Protein AF-A0A5N4CRM9-F1 (afdb_monomer)

Radius of gyration: 15.21 Å; Cα contacts (8 Å, |Δi|>4): 154; chains: 1; bounding box: 32×44×41 Å

Foldseek 3Di:
DDPPPPPVPVLLLAALCVLLVPPDDDQLRVLSSVLQVLLCVQQVDGQQPAPHSLSSLVSLCQAANWDDCVQPVVSVVSCVVVVHDTDGHDHDQSCVSRVVDDPLSSVLSNLSNRNHSVSHDGPVVSVVSVVVVVPD

Mean predicted aligned error: 7.0 Å

pLDDT: mean 82.55, std 14.35, range [33.03, 93.69]

InterPro domains:
  IPR000719 Protein kinase domain [PF00069] (8-131)
  IPR000719 Protein kinase domain [PS50011] (1-132)
  IPR000719 Protein kinase domain [SM00220] (1-132)
  IPR011009 Protein kinase-like domain superfamily [SSF56112] (9-134)
  IPR050117 Mitogen-activated protein (MAP) kinase [PTHR24055] (10-132)

Organism: Camelus dromedarius (NCBI:txid9838)

Solvent-accessible surface area (backbone atoms only — not comparable to full-atom values): 7900 Å² total; per-residue (Å²): 138,83,82,77,73,78,82,74,54,80,53,43,44,56,31,70,57,57,63,44,64,53,87,79,84,54,75,46,42,58,37,26,25,50,29,37,49,55,49,16,69,70,56,77,42,73,73,24,85,25,92,45,58,67,47,22,52,52,43,44,24,56,43,68,14,47,83,49,61,88,71,31,54,66,59,52,53,35,26,54,78,68,72,53,77,82,67,92,36,67,57,48,63,63,55,76,70,34,67,89,52,53,75,64,57,46,49,52,39,53,38,26,60,40,86,34,56,88,69,29,59,52,72,70,58,51,52,51,50,56,52,56,70,75,76,113

Sequence (136 aa):
MTKKSLQRTSSGYRAPEVLLRSTNYSSPIDIWAVGCIMAEVYTLRPLFPGASEIDTIFKICQVLGTPKKTDWPEGYQLSTAMNFRWPQCVPNNLKTLIPNASSEAVQLLRDMLQWDPKKRPTASQVSLHFFLMHFL

Secondary structure (DSSP, 8-state):
---------GGGGS-HHHHTT-S---THHHHHHHHHHHHHHHHSS-SS--SSHHHHHHHHHHHH-PPPTTT-HHHHHHHHHTT------PPP-HHHHSTTS-HHHHHHHHHHT-SSGGGSPPHHHHHHHHHHHH--

Nearest PDB structures (foldseek):
  3mtl-assembly1_A  TM=8.857E-01  e=2.145E-09  Homo sapiens
  5g6v-assembly2_B  TM=9.159E-01  e=6.908E-09  Homo sapiens
  5g6v-assembly1_A  TM=8.928E-01  e=5.021E-09  Homo sapiens
  5acb-assembly2_D  TM=8.781E-01  e=6.439E-08  Homo sapiens
  8bub-assembly2_E  TM=8.347E-01  e=9.342E-08  Homo sapiens

Structure (mmCIF, N/CA/C/O backbone):
data_AF-A0A5N4CRM9-F1
#
_entry.id   AF-A0A5N4CRM9-F1
#
loop_
_atom_site.group_PDB
_atom_site.id
_atom_site.type_symbol
_atom_site.label_atom_id
_atom_site.label_alt_id
_atom_site.label_comp_id
_atom_site.label_asym_id
_atom_site.label_entity_id
_atom_site.label_seq_id
_atom_site.pdbx_PDB_ins_code
_atom_site.Cartn_x
_atom_site.Cartn_y
_atom_site.Cartn_z
_atom_site.occupancy
_atom_site.B_iso_or_equiv
_atom_site.auth_seq_id
_atom_site.auth_comp_id
_atom_site.auth_asym_id
_atom_site.auth_atom_id
_atom_site.pdbx_PDB_model_num
ATOM 1 N N . MET A 1 1 ? -5.876 -31.817 12.398 1.00 33.03 1 MET A N 1
ATOM 2 C CA . MET A 1 1 ? -5.153 -30.665 12.984 1.00 33.03 1 MET A CA 1
ATOM 3 C C . MET A 1 1 ? -3.940 -30.345 12.115 1.00 33.03 1 MET A C 1
ATOM 5 O O . MET A 1 1 ? -2.843 -30.811 12.390 1.00 33.03 1 MET A O 1
ATOM 9 N N . THR A 1 2 ? -4.123 -29.620 11.014 1.00 33.75 2 THR A N 1
ATOM 10 C CA . THR A 1 2 ? -3.017 -29.241 10.122 1.00 33.75 2 THR A CA 1
ATOM 11 C C . THR A 1 2 ? -2.474 -27.893 10.568 1.00 33.75 2 THR A C 1
ATOM 13 O O . THR A 1 2 ? -3.125 -26.861 10.417 1.00 33.75 2 THR A O 1
ATOM 16 N N . LYS A 1 3 ? -1.279 -27.923 11.164 1.00 37.50 3 LYS A N 1
ATOM 17 C CA . LYS A 1 3 ? -0.460 -26.748 11.458 1.00 37.50 3 LYS A CA 1
ATOM 18 C C . LYS A 1 3 ? -0.273 -25.959 10.155 1.00 37.50 3 LYS A C 1
ATOM 20 O O . LYS A 1 3 ? 0.566 -26.324 9.339 1.00 37.50 3 LYS A O 1
ATOM 25 N N . LYS A 1 4 ? -1.049 -24.889 9.943 1.00 41.16 4 LYS A N 1
ATOM 26 C CA . LYS A 1 4 ? -0.689 -23.834 8.987 1.00 41.16 4 LYS A CA 1
ATOM 27 C C . LYS A 1 4 ? 0.499 -23.106 9.598 1.00 41.16 4 LYS A C 1
ATOM 29 O O . LYS A 1 4 ? 0.334 -22.131 10.324 1.00 41.16 4 LYS A O 1
ATOM 34 N N . SER A 1 5 ? 1.689 -23.658 9.378 1.00 39.00 5 SER A N 1
ATOM 35 C CA . SER A 1 5 ? 2.946 -22.961 9.594 1.00 39.00 5 SER A CA 1
ATOM 36 C C . SER A 1 5 ? 2.841 -21.631 8.868 1.00 39.00 5 SER A C 1
ATOM 38 O O . SER A 1 5 ? 2.721 -21.581 7.644 1.00 39.00 5 SER A O 1
ATOM 40 N N . LEU A 1 6 ? 2.789 -20.576 9.668 1.00 47.19 6 LEU A N 1
ATOM 41 C CA . LEU A 1 6 ? 2.778 -19.185 9.281 1.00 47.19 6 LEU A CA 1
ATOM 42 C C . LEU A 1 6 ? 4.055 -18.930 8.465 1.00 47.19 6 LEU A C 1
ATOM 44 O O . LEU A 1 6 ? 5.083 -18.552 9.018 1.00 47.19 6 LEU A O 1
ATOM 48 N N . GLN A 1 7 ? 4.027 -19.185 7.155 1.00 41.41 7 GLN A N 1
ATOM 49 C CA . GLN A 1 7 ? 5.020 -18.658 6.222 1.00 41.41 7 GLN A CA 1
ATOM 50 C C . GLN A 1 7 ? 4.763 -17.152 6.152 1.00 41.41 7 GLN A C 1
ATOM 52 O O . GLN A 1 7 ? 4.131 -16.630 5.241 1.00 41.41 7 GLN A O 1
ATOM 57 N N . ARG A 1 8 ? 5.161 -16.459 7.220 1.00 48.16 8 ARG A N 1
ATOM 58 C CA . ARG A 1 8 ? 5.111 -15.012 7.363 1.00 48.16 8 ARG A CA 1
ATOM 59 C C . ARG A 1 8 ? 6.284 -14.489 6.536 1.00 48.16 8 ARG A C 1
ATOM 61 O O . ARG A 1 8 ? 7.338 -14.159 7.067 1.00 48.16 8 ARG A O 1
ATOM 68 N N . THR A 1 9 ? 6.164 -14.551 5.213 1.00 49.84 9 THR A N 1
ATOM 69 C CA . THR A 1 9 ? 7.143 -13.934 4.319 1.00 49.84 9 THR A CA 1
ATOM 70 C C . THR A 1 9 ? 7.131 -12.440 4.648 1.00 49.84 9 THR A C 1
ATOM 72 O O . THR A 1 9 ? 6.087 -11.792 4.646 1.00 49.84 9 THR A O 1
ATOM 75 N N . SER A 1 10 ? 8.286 -11.861 4.971 1.00 59.53 10 SER A N 1
ATOM 76 C CA . SER A 1 10 ? 8.435 -10.441 5.340 1.00 59.53 10 SER A CA 1
ATOM 77 C C . SER A 1 10 ? 8.065 -9.456 4.214 1.00 59.53 10 SER A C 1
ATOM 79 O O . SER A 1 10 ? 8.269 -8.253 4.346 1.00 59.53 10 SER A O 1
ATOM 81 N N . SER A 1 11 ? 7.523 -9.955 3.098 1.00 64.00 11 SER A N 1
ATOM 82 C CA . SER A 1 11 ? 7.117 -9.189 1.924 1.00 64.00 11 SER A CA 1
ATOM 83 C C . SER A 1 11 ? 5.839 -8.379 2.157 1.00 64.00 11 SER A C 1
ATOM 85 O O . SER A 1 11 ? 5.748 -7.279 1.628 1.00 64.00 11 SER A O 1
ATOM 87 N N . GLY A 1 12 ? 4.905 -8.847 2.997 1.00 74.12 12 GLY A N 1
ATOM 88 C CA . GLY A 1 12 ? 3.608 -8.182 3.211 1.00 74.12 12 GLY A CA 1
ATOM 89 C C . GLY A 1 12 ? 3.670 -6.774 3.824 1.00 74.12 12 GLY A C 1
ATOM 90 O O . GLY A 1 12 ? 2.687 -6.044 3.756 1.00 74.12 12 GLY A O 1
ATOM 91 N N . TYR A 1 13 ? 4.818 -6.382 4.387 1.00 85.12 13 TYR A N 1
ATOM 92 C CA . TYR A 1 13 ? 5.062 -5.042 4.945 1.00 85.12 13 TYR A CA 1
ATOM 93 C C . TYR A 1 13 ? 5.963 -4.178 4.058 1.00 85.12 13 TYR A C 1
ATOM 95 O O . TYR A 1 13 ? 6.220 -3.023 4.389 1.00 85.12 13 TYR A O 1
ATOM 103 N N . ARG A 1 14 ? 6.483 -4.722 2.949 1.00 87.56 14 ARG A N 1
ATOM 104 C CA . ARG A 1 14 ? 7.355 -3.973 2.040 1.00 87.56 14 ARG A CA 1
ATOM 105 C C . ARG A 1 14 ? 6.519 -3.042 1.173 1.00 87.56 14 ARG A C 1
ATOM 107 O O . ARG A 1 14 ? 5.500 -3.445 0.615 1.00 87.56 14 ARG A O 1
ATOM 114 N N . ALA A 1 15 ? 6.997 -1.812 1.037 1.00 91.38 15 ALA A N 1
ATOM 115 C CA . ALA A 1 15 ? 6.388 -0.811 0.180 1.00 91.38 15 ALA A CA 1
ATOM 116 C C . ALA A 1 15 ? 6.468 -1.211 -1.310 1.00 91.38 15 ALA A C 1
ATOM 118 O O . ALA A 1 15 ? 7.420 -1.896 -1.711 1.00 91.38 15 ALA A O 1
ATOM 119 N N . PRO A 1 16 ? 5.503 -0.797 -2.152 1.00 91.31 16 PRO A N 1
ATOM 120 C CA . PRO A 1 16 ? 5.440 -1.192 -3.558 1.00 91.31 16 PRO A CA 1
ATOM 121 C C . PRO A 1 16 ? 6.691 -0.794 -4.351 1.00 91.31 16 PRO A C 1
ATOM 123 O O . PRO A 1 16 ? 7.141 -1.557 -5.198 1.00 91.31 16 PRO A O 1
ATOM 126 N N . GLU A 1 17 ? 7.313 0.345 -4.050 1.00 91.00 17 GLU A N 1
ATOM 127 C CA . GLU A 1 17 ? 8.575 0.776 -4.656 1.00 91.00 17 GLU A CA 1
ATOM 128 C C . GLU A 1 17 ? 9.747 -0.165 -4.339 1.00 91.00 17 GLU A C 1
ATOM 130 O O . GLU A 1 17 ? 10.601 -0.389 -5.195 1.00 91.00 17 GLU A O 1
ATOM 135 N N . VAL A 1 18 ? 9.766 -0.765 -3.143 1.00 90.31 18 VAL A N 1
ATOM 136 C CA . VAL A 1 18 ? 10.790 -1.741 -2.737 1.00 90.31 18 VAL A CA 1
ATOM 137 C C . VAL A 1 18 ? 10.549 -3.072 -3.441 1.00 90.31 18 VAL A C 1
ATOM 139 O O . VAL A 1 18 ? 11.489 -3.685 -3.941 1.00 90.31 18 VAL A O 1
ATOM 142 N N . LEU A 1 19 ? 9.286 -3.502 -3.539 1.00 89.19 19 LEU A N 1
ATOM 143 C CA . LEU A 1 19 ? 8.902 -4.701 -4.297 1.00 89.19 19 LEU A CA 1
ATOM 144 C C . LEU A 1 19 ? 9.216 -4.555 -5.794 1.00 89.19 19 LEU A C 1
ATOM 146 O O . LEU A 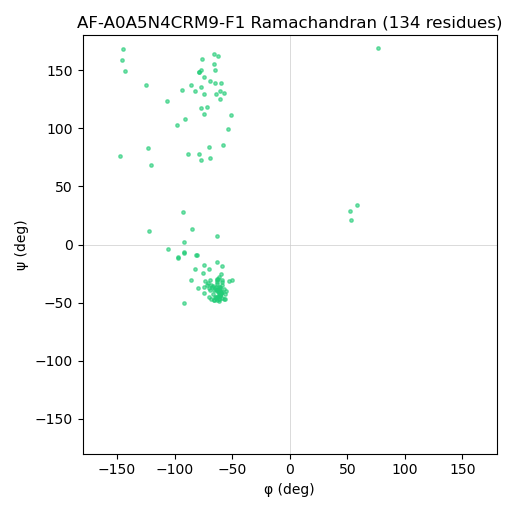1 19 ? 9.553 -5.536 -6.453 1.00 89.19 19 LEU A O 1
ATOM 150 N N . LEU A 1 20 ? 9.162 -3.325 -6.312 1.00 88.69 20 LEU A N 1
ATOM 151 C CA . LEU A 1 20 ? 9.571 -2.967 -7.669 1.00 88.69 20 LEU A CA 1
ATOM 152 C C . LEU A 1 20 ? 11.081 -2.684 -7.813 1.00 88.69 20 LEU A C 1
ATOM 154 O O . LEU A 1 20 ? 11.515 -2.153 -8.836 1.00 88.69 20 LEU A O 1
ATOM 158 N N . ARG A 1 21 ? 11.893 -3.039 -6.807 1.00 86.81 21 ARG A N 1
ATOM 159 C CA . ARG A 1 21 ? 13.363 -2.922 -6.805 1.00 86.81 21 ARG A CA 1
ATOM 160 C C . ARG A 1 21 ? 13.885 -1.500 -7.018 1.00 86.81 21 ARG A C 1
ATOM 162 O O . ARG A 1 21 ? 14.943 -1.308 -7.617 1.00 86.81 21 ARG A O 1
ATOM 169 N N . SER A 1 22 ? 13.172 -0.497 -6.511 1.00 86.00 22 SER A N 1
ATOM 170 C CA . SER A 1 22 ? 13.713 0.859 -6.441 1.00 86.00 22 SER A CA 1
ATOM 171 C C . SER A 1 22 ? 14.992 0.882 -5.601 1.00 86.00 22 SER A C 1
ATOM 173 O O . SER A 1 22 ? 15.064 0.268 -4.538 1.00 86.00 22 SER A O 1
ATOM 175 N N . THR A 1 23 ? 15.995 1.632 -6.051 1.00 79.56 23 THR A N 1
ATOM 176 C CA . THR A 1 23 ? 17.219 1.904 -5.279 1.00 79.56 23 THR A CA 1
ATOM 177 C C . THR A 1 23 ? 17.025 3.013 -4.245 1.00 79.56 23 THR A C 1
ATOM 179 O O . THR A 1 23 ? 17.901 3.240 -3.413 1.00 79.56 23 THR A O 1
ATOM 182 N N . ASN A 1 24 ? 15.888 3.713 -4.287 1.00 75.31 24 ASN A N 1
ATOM 183 C CA . ASN A 1 24 ? 15.606 4.859 -3.432 1.00 75.31 24 ASN A CA 1
ATOM 184 C C . ASN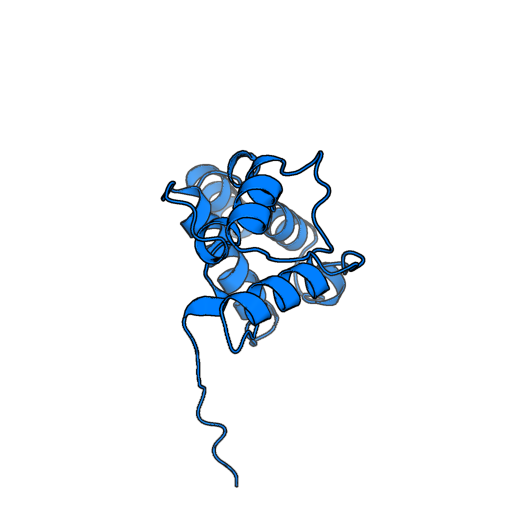 A 1 24 ? 14.962 4.404 -2.119 1.00 75.31 24 ASN A C 1
ATOM 186 O O . ASN A 1 24 ? 13.754 4.529 -1.914 1.00 75.31 24 ASN A O 1
ATOM 190 N N . TYR A 1 25 ? 15.793 3.890 -1.216 1.00 67.81 25 TYR A N 1
ATOM 191 C CA . TYR A 1 25 ? 15.399 3.629 0.164 1.00 67.81 25 TYR A CA 1
ATOM 192 C C . TYR A 1 25 ? 15.244 4.957 0.900 1.00 67.81 25 TYR A C 1
ATOM 194 O O . TYR A 1 25 ? 16.185 5.740 1.005 1.00 67.81 25 TYR A O 1
ATOM 202 N N . SER A 1 26 ? 14.035 5.235 1.371 1.00 78.25 26 SER A N 1
ATOM 203 C CA . SER A 1 26 ? 13.701 6.506 2.010 1.00 78.25 26 SER A CA 1
ATOM 204 C C . SER A 1 26 ? 12.682 6.290 3.124 1.00 78.25 26 SER A C 1
ATOM 206 O O . SER A 1 26 ? 11.962 5.297 3.115 1.00 78.25 26 SER A O 1
ATOM 208 N N . SER A 1 27 ? 12.591 7.226 4.071 1.00 83.94 27 SER A N 1
ATOM 209 C CA . SER A 1 27 ? 11.680 7.149 5.226 1.00 83.94 27 SER A CA 1
ATOM 210 C C . SER A 1 27 ? 10.203 6.818 4.908 1.00 83.94 27 SER A C 1
ATOM 212 O O . SER A 1 27 ? 9.562 6.169 5.732 1.00 83.94 27 SER A O 1
ATOM 214 N N . PRO A 1 28 ? 9.619 7.184 3.744 1.00 88.88 28 PRO A N 1
ATOM 215 C CA . PRO A 1 28 ? 8.258 6.780 3.375 1.00 88.88 28 PRO A CA 1
ATOM 216 C C . PRO A 1 28 ? 8.001 5.265 3.307 1.00 88.88 28 PRO A C 1
ATOM 218 O O . PRO A 1 28 ? 6.835 4.858 3.339 1.00 88.88 28 PRO A O 1
ATOM 221 N N . ILE A 1 29 ? 9.038 4.422 3.213 1.00 89.44 29 ILE A N 1
ATOM 222 C CA . ILE A 1 29 ? 8.871 2.958 3.244 1.00 89.44 29 ILE A CA 1
ATOM 223 C C . ILE A 1 29 ? 8.409 2.475 4.625 1.00 89.44 29 ILE A C 1
ATOM 225 O O . ILE A 1 29 ? 7.596 1.555 4.712 1.00 89.44 29 ILE A O 1
ATOM 229 N N . ASP A 1 30 ? 8.868 3.130 5.695 1.00 88.88 30 ASP A N 1
ATOM 230 C CA . ASP A 1 30 ? 8.493 2.788 7.069 1.00 88.88 30 ASP A CA 1
ATOM 231 C C . ASP A 1 30 ? 7.032 3.160 7.326 1.00 88.88 30 ASP A C 1
ATOM 233 O O . ASP A 1 30 ? 6.289 2.410 7.951 1.00 88.88 30 ASP A O 1
ATOM 237 N N . ILE A 1 31 ? 6.580 4.279 6.757 1.00 92.38 31 ILE A N 1
ATOM 238 C CA . ILE A 1 31 ? 5.186 4.734 6.844 1.00 92.38 31 ILE A CA 1
ATOM 239 C C . ILE A 1 31 ? 4.236 3.715 6.215 1.00 92.38 31 ILE A C 1
ATOM 241 O O . ILE A 1 31 ? 3.197 3.401 6.793 1.00 92.38 31 ILE A O 1
ATOM 245 N N . TRP A 1 32 ? 4.616 3.131 5.077 1.00 93.38 32 TRP A N 1
ATOM 246 C CA . TRP A 1 32 ? 3.850 2.042 4.474 1.00 93.38 32 TRP A CA 1
ATOM 247 C C . TRP A 1 32 ? 3.766 0.821 5.396 1.00 93.38 32 TRP A C 1
ATOM 249 O O . TRP A 1 32 ? 2.682 0.270 5.607 1.00 93.38 32 TRP A O 1
ATOM 259 N N . ALA A 1 33 ? 4.901 0.408 5.969 1.00 90.94 33 ALA A N 1
ATOM 260 C CA . ALA A 1 33 ? 4.957 -0.733 6.876 1.00 90.94 33 ALA A CA 1
ATOM 261 C C . ALA A 1 33 ? 4.077 -0.511 8.118 1.00 90.94 33 ALA A C 1
ATOM 263 O O . ALA A 1 33 ? 3.306 -1.399 8.485 1.00 90.94 33 ALA A O 1
ATOM 264 N N . VAL A 1 34 ? 4.115 0.686 8.716 1.00 90.62 34 VAL A N 1
ATOM 265 C CA . VAL A 1 34 ? 3.245 1.048 9.847 1.00 90.62 34 VAL A CA 1
ATOM 266 C C . VAL A 1 34 ? 1.772 1.031 9.434 1.00 90.62 34 VAL A C 1
ATOM 268 O O . VAL A 1 34 ? 0.949 0.527 10.192 1.00 90.62 34 VAL A O 1
ATOM 271 N N . GLY A 1 35 ? 1.424 1.488 8.227 1.00 91.44 35 GLY A N 1
ATOM 272 C CA . GLY A 1 35 ? 0.055 1.399 7.708 1.00 91.44 35 GLY A CA 1
ATOM 273 C C . GLY A 1 35 ? -0.424 -0.053 7.600 1.00 91.44 35 GLY A C 1
ATOM 274 O O . GLY A 1 35 ? -1.514 -0.398 8.055 1.00 91.44 35 GLY A O 1
ATOM 275 N N . CYS A 1 36 ? 0.428 -0.945 7.089 1.00 91.69 36 CYS A N 1
ATOM 276 C CA . CYS A 1 36 ? 0.135 -2.379 7.035 1.00 91.69 36 CYS A CA 1
ATOM 277 C C . CYS A 1 36 ? -0.087 -2.976 8.434 1.00 91.69 36 CYS A C 1
ATOM 279 O O . CYS A 1 36 ? -1.036 -3.734 8.631 1.00 91.69 36 CYS A O 1
ATOM 281 N N . ILE A 1 37 ? 0.756 -2.610 9.407 1.00 89.31 37 ILE A N 1
ATOM 282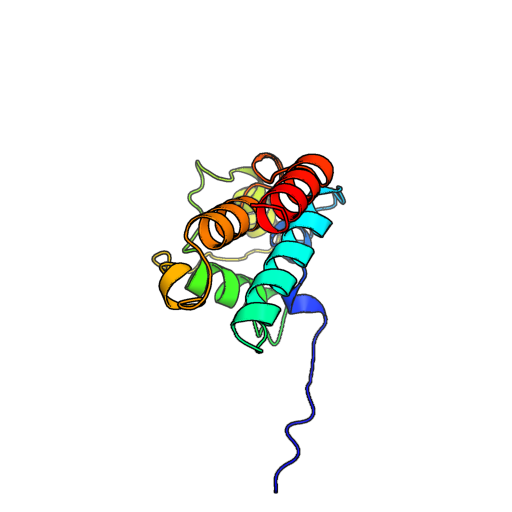 C CA . ILE A 1 37 ? 0.631 -3.047 10.806 1.00 89.31 37 ILE A CA 1
ATOM 283 C C . ILE A 1 37 ? -0.666 -2.514 11.423 1.00 89.31 37 ILE A C 1
ATOM 285 O O . ILE A 1 37 ? -1.395 -3.274 12.052 1.00 89.31 37 ILE A O 1
ATOM 289 N N . MET A 1 38 ? -0.993 -1.239 11.210 1.00 89.25 38 MET A N 1
ATOM 290 C CA . MET A 1 38 ? -2.225 -0.624 11.706 1.00 89.25 38 MET A CA 1
ATOM 291 C C . MET A 1 38 ? -3.460 -1.380 11.202 1.00 89.25 38 MET A C 1
ATOM 293 O O . MET A 1 38 ? -4.333 -1.737 11.991 1.00 89.25 38 MET A O 1
ATOM 297 N N . ALA A 1 39 ? -3.521 -1.694 9.906 1.00 88.94 39 ALA A N 1
ATOM 298 C CA . ALA A 1 39 ? -4.611 -2.488 9.344 1.00 88.94 39 ALA A CA 1
ATOM 299 C C . ALA A 1 39 ? -4.659 -3.924 9.899 1.00 88.94 39 ALA A C 1
ATOM 301 O O . ALA A 1 39 ? -5.742 -4.472 10.125 1.00 88.94 39 ALA A O 1
ATOM 302 N N . GLU A 1 40 ? -3.500 -4.537 10.146 1.00 87.81 40 GLU A N 1
ATOM 303 C CA . GLU A 1 40 ? -3.412 -5.864 10.761 1.00 87.81 40 GLU A CA 1
ATOM 304 C C . GLU A 1 40 ? -3.908 -5.863 12.210 1.00 87.81 40 GLU A C 1
ATOM 306 O O . GLU A 1 40 ? -4.579 -6.809 12.608 1.00 87.81 40 GLU A O 1
ATOM 311 N N . VAL A 1 41 ? -3.674 -4.797 12.980 1.00 87.56 41 VAL A N 1
ATOM 312 C CA . VAL A 1 41 ? -4.221 -4.661 14.342 1.00 87.56 41 VAL A CA 1
ATOM 313 C C . VAL A 1 41 ? -5.753 -4.672 14.325 1.00 87.56 41 VAL A C 1
ATOM 315 O O . VAL A 1 41 ? -6.367 -5.329 15.162 1.00 87.56 41 VAL A O 1
ATOM 318 N N . TYR A 1 42 ? -6.385 -4.018 13.345 1.00 85.88 42 TYR A N 1
ATOM 319 C CA . TYR A 1 42 ? -7.849 -4.010 13.226 1.00 85.88 42 TYR A CA 1
ATOM 320 C C . TYR A 1 42 ? -8.439 -5.328 12.711 1.00 85.88 42 TYR A C 1
ATOM 322 O O . TYR A 1 42 ? -9.535 -5.712 13.118 1.00 85.88 42 TYR A O 1
ATOM 330 N N . THR A 1 43 ? -7.754 -6.006 11.789 1.00 84.25 43 THR A N 1
ATOM 331 C CA . THR A 1 43 ? -8.270 -7.223 11.131 1.00 84.25 43 THR A CA 1
ATOM 332 C C . THR A 1 43 ? -7.779 -8.525 11.765 1.00 84.25 43 THR A C 1
ATOM 334 O O . THR A 1 43 ? -8.291 -9.598 11.436 1.00 84.25 43 THR A O 1
ATOM 337 N N . LEU A 1 44 ? -6.782 -8.441 12.655 1.00 85.06 44 LEU A N 1
ATOM 338 C CA . LEU A 1 44 ? -6.013 -9.551 13.234 1.00 85.06 44 LEU A CA 1
ATOM 339 C C . LEU A 1 44 ? -5.397 -10.486 12.179 1.00 85.06 44 LEU A C 1
ATOM 341 O O . LEU A 1 44 ? -5.114 -11.658 12.443 1.00 85.06 44 LEU A O 1
ATOM 345 N N . ARG A 1 45 ? -5.235 -9.987 10.950 1.00 84.19 45 ARG A N 1
ATOM 346 C CA . ARG A 1 45 ? -4.741 -10.723 9.786 1.00 84.19 45 ARG A CA 1
ATOM 347 C C . ARG A 1 45 ? -3.863 -9.800 8.940 1.00 84.19 45 ARG A C 1
ATOM 349 O O . ARG A 1 45 ? -4.118 -8.602 8.888 1.00 84.19 45 ARG A O 1
ATOM 356 N N . PRO A 1 46 ? -2.848 -10.329 8.243 1.00 85.19 46 PRO A N 1
ATOM 357 C CA . PRO A 1 46 ? -2.026 -9.509 7.361 1.00 85.19 46 PRO A CA 1
ATOM 358 C C . PRO A 1 46 ? -2.885 -8.888 6.253 1.00 85.19 46 PRO A C 1
ATOM 360 O O . PRO A 1 46 ? -3.646 -9.597 5.589 1.00 85.19 46 PRO A O 1
ATOM 363 N N . LEU A 1 47 ? -2.724 -7.580 6.030 1.00 86.62 47 LEU A N 1
ATOM 364 C CA . LEU A 1 47 ? -3.461 -6.850 4.994 1.00 86.62 47 LEU A CA 1
ATOM 365 C C . LEU A 1 47 ? -3.112 -7.356 3.582 1.00 86.62 47 LEU A C 1
ATOM 367 O O . LEU A 1 47 ? -3.994 -7.504 2.738 1.00 86.62 47 LEU A O 1
ATOM 371 N N . PHE A 1 48 ? -1.834 -7.673 3.347 1.00 88.56 48 PHE A N 1
ATOM 372 C CA . PHE A 1 48 ? -1.320 -8.157 2.063 1.00 88.56 48 PHE A CA 1
ATOM 373 C C . PHE A 1 48 ? -0.628 -9.521 2.227 1.00 88.56 48 PHE A C 1
ATOM 375 O O . PHE A 1 48 ? 0.595 -9.590 2.373 1.00 88.56 48 PHE A O 1
ATOM 382 N N . PRO A 1 49 ? -1.382 -10.636 2.226 1.00 85.00 49 PRO A N 1
ATOM 383 C CA . PRO A 1 49 ? -0.814 -11.975 2.353 1.00 85.00 49 PRO A CA 1
ATOM 384 C C . PRO A 1 49 ? -0.230 -12.446 1.012 1.00 85.00 49 PRO A C 1
ATOM 386 O O . PRO A 1 49 ? -0.869 -13.211 0.288 1.00 85.00 49 PRO A O 1
ATOM 389 N N . GLY A 1 50 ? 0.960 -11.954 0.665 1.00 84.44 50 GLY A N 1
ATOM 390 C CA . GLY A 1 50 ? 1.666 -12.318 -0.564 1.00 84.44 50 GLY A CA 1
ATOM 391 C C . GLY A 1 50 ? 2.662 -13.467 -0.377 1.00 84.44 50 GLY A C 1
ATOM 392 O O . GLY A 1 50 ? 3.476 -13.460 0.549 1.00 84.44 50 GLY A O 1
ATOM 393 N N . ALA A 1 51 ? 2.635 -14.453 -1.274 1.00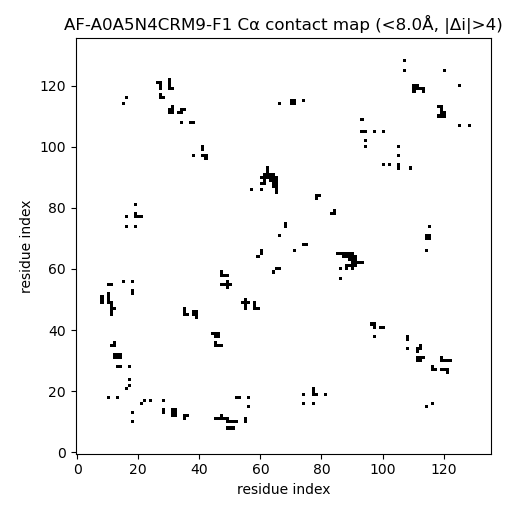 82.75 51 ALA A N 1
ATOM 394 C CA . ALA A 1 51 ? 3.576 -15.578 -1.276 1.00 82.75 51 ALA A CA 1
ATOM 395 C C . ALA A 1 51 ? 4.926 -15.250 -1.951 1.00 82.75 51 ALA A C 1
ATOM 397 O O . ALA A 1 51 ? 5.926 -15.917 -1.697 1.00 82.75 51 ALA A O 1
ATOM 398 N N . SER A 1 52 ? 4.968 -14.219 -2.799 1.00 87.25 52 SER A N 1
ATOM 399 C CA . SER A 1 52 ? 6.164 -13.711 -3.490 1.00 87.25 52 SER A CA 1
ATOM 400 C C . SER A 1 52 ? 6.086 -12.189 -3.638 1.00 87.25 52 SER A C 1
ATOM 402 O O . SER A 1 52 ? 5.016 -11.624 -3.445 1.00 87.25 52 SER A O 1
ATOM 404 N N . GLU A 1 53 ? 7.177 -11.513 -4.019 1.00 86.88 53 GLU A N 1
ATOM 405 C CA . GLU A 1 53 ? 7.168 -10.051 -4.235 1.00 86.88 53 GLU A CA 1
ATOM 406 C C . GLU A 1 53 ? 6.101 -9.626 -5.253 1.00 86.88 53 GLU A C 1
ATOM 408 O O . GLU A 1 53 ? 5.350 -8.679 -5.026 1.00 86.88 53 GLU A O 1
ATOM 413 N N . ILE A 1 54 ? 5.990 -10.387 -6.343 1.00 88.25 54 ILE A N 1
ATOM 414 C CA . ILE A 1 54 ? 5.003 -10.175 -7.401 1.00 88.25 54 ILE A CA 1
ATOM 415 C C . ILE A 1 54 ? 3.587 -10.404 -6.863 1.00 88.25 54 ILE A C 1
ATOM 417 O O . ILE A 1 54 ? 2.712 -9.566 -7.071 1.00 88.25 54 ILE A O 1
ATOM 421 N N . ASP A 1 55 ? 3.358 -11.504 -6.139 1.00 89.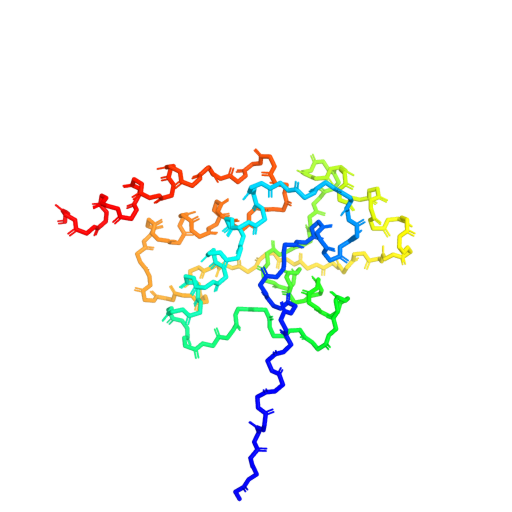00 55 ASP A N 1
ATOM 422 C CA . ASP A 1 55 ? 2.047 -11.795 -5.543 1.00 89.00 55 ASP A CA 1
ATOM 423 C C . ASP A 1 55 ? 1.644 -10.719 -4.524 1.00 89.00 55 ASP A C 1
ATOM 425 O O . ASP A 1 55 ? 0.500 -10.274 -4.527 1.00 89.00 55 ASP A O 1
ATOM 429 N N . THR A 1 56 ? 2.585 -10.206 -3.725 1.00 90.50 56 THR A N 1
ATOM 430 C CA . THR A 1 56 ? 2.341 -9.076 -2.820 1.00 90.50 56 THR A CA 1
ATOM 431 C C . THR A 1 56 ? 1.872 -7.842 -3.591 1.00 90.50 56 THR A C 1
ATOM 433 O O . THR A 1 56 ? 0.862 -7.256 -3.209 1.00 90.50 56 THR A O 1
ATOM 436 N N . ILE A 1 57 ? 2.516 -7.476 -4.709 1.00 90.81 57 ILE A N 1
ATOM 437 C CA . ILE A 1 57 ? 2.053 -6.358 -5.556 1.00 90.81 57 ILE A CA 1
ATOM 438 C C . ILE A 1 57 ? 0.629 -6.616 -6.069 1.00 90.81 57 ILE A C 1
ATOM 440 O O . ILE A 1 57 ? -0.207 -5.710 -6.035 1.00 90.81 57 ILE A O 1
ATOM 444 N N . PHE A 1 58 ? 0.311 -7.846 -6.489 1.00 90.19 58 PHE A N 1
ATOM 445 C CA . PHE A 1 58 ? -1.053 -8.208 -6.887 1.00 90.19 58 PHE A CA 1
ATOM 446 C C . PHE A 1 58 ? -2.053 -8.047 -5.735 1.00 90.19 58 PHE A C 1
ATOM 448 O O . PHE A 1 58 ? -3.119 -7.468 -5.947 1.00 90.19 58 PHE A O 1
ATOM 455 N N . LYS A 1 59 ? -1.724 -8.494 -4.514 1.00 90.50 59 LYS A N 1
ATOM 456 C CA . LYS A 1 59 ? -2.578 -8.303 -3.327 1.00 90.50 59 LYS A CA 1
ATOM 457 C C . LYS A 1 59 ? -2.788 -6.827 -3.005 1.00 90.50 59 LYS A C 1
ATOM 459 O O . LYS A 1 59 ? -3.910 -6.433 -2.696 1.00 90.50 59 LYS A O 1
ATOM 464 N N . ILE A 1 60 ? -1.744 -6.010 -3.127 1.00 92.44 60 ILE A N 1
ATOM 465 C CA . ILE A 1 60 ? -1.847 -4.560 -2.943 1.00 92.44 60 ILE A CA 1
ATOM 466 C C . ILE A 1 60 ? -2.813 -3.971 -3.978 1.00 92.44 60 ILE A C 1
ATOM 468 O O . ILE A 1 60 ? -3.732 -3.248 -3.600 1.00 92.44 60 ILE A O 1
ATOM 472 N N . CYS A 1 61 ? -2.685 -4.336 -5.259 1.00 91.94 61 CYS A N 1
ATOM 473 C CA . CYS A 1 61 ? -3.602 -3.879 -6.311 1.00 91.94 61 CYS A CA 1
ATOM 474 C C . CYS A 1 61 ? -5.051 -4.316 -6.060 1.00 91.94 61 CYS A C 1
ATOM 476 O O . CYS A 1 61 ? -5.972 -3.553 -6.327 1.00 91.94 61 CYS A O 1
ATOM 478 N N . GLN A 1 62 ? -5.277 -5.520 -5.527 1.00 89.81 62 GLN A N 1
ATOM 479 C CA . GLN A 1 62 ? -6.625 -5.992 -5.192 1.00 89.81 62 GLN A CA 1
ATOM 480 C C . GLN A 1 62 ? -7.294 -5.145 -4.106 1.00 89.81 62 GLN A C 1
ATOM 482 O O . GLN A 1 62 ? -8.514 -5.037 -4.089 1.00 89.81 62 GLN A O 1
ATOM 487 N N . VAL A 1 63 ? -6.519 -4.558 -3.194 1.00 89.94 63 VAL A N 1
ATOM 488 C CA . VAL A 1 63 ? -7.041 -3.741 -2.092 1.00 89.94 63 VAL A CA 1
ATOM 489 C C . VAL A 1 63 ? -7.110 -2.265 -2.473 1.00 89.94 63 VAL A C 1
ATOM 491 O O . VAL A 1 63 ? -8.152 -1.642 -2.305 1.00 89.94 63 VAL A O 1
ATOM 494 N N . LEU A 1 64 ? -6.023 -1.700 -2.994 1.00 91.56 64 LEU A N 1
ATOM 495 C CA . LEU A 1 64 ? -5.900 -0.267 -3.282 1.00 91.56 64 LEU A CA 1
ATOM 496 C C . LEU A 1 64 ? -6.303 0.107 -4.709 1.00 91.56 64 LEU A C 1
ATOM 498 O O . LEU A 1 64 ? -6.340 1.288 -5.045 1.00 91.56 64 LEU A O 1
ATOM 502 N N . GLY A 1 65 ? -6.592 -0.879 -5.554 1.00 92.06 65 GLY A N 1
ATOM 503 C CA . GLY A 1 65 ? -6.773 -0.679 -6.982 1.00 92.06 65 GLY A CA 1
ATOM 504 C C . GLY A 1 65 ? -5.445 -0.496 -7.708 1.00 92.06 65 GLY A C 1
ATOM 505 O O . GLY A 1 65 ? -4.381 -0.330 -7.108 1.00 92.06 65 GLY A O 1
ATOM 506 N N . THR A 1 66 ? -5.507 -0.533 -9.031 1.00 91.38 66 THR A N 1
ATOM 507 C CA . THR A 1 66 ? -4.329 -0.336 -9.877 1.00 91.38 66 THR A CA 1
ATOM 508 C C . THR A 1 66 ? -3.930 1.140 -9.900 1.00 91.38 66 THR A C 1
ATOM 510 O O . THR A 1 66 ? -4.787 1.982 -10.188 1.00 91.38 66 THR A O 1
ATOM 513 N N . PRO A 1 67 ? -2.651 1.490 -9.654 1.00 92.06 67 PRO A N 1
ATOM 514 C CA . PRO A 1 67 ? -2.216 2.877 -9.738 1.00 92.06 67 PRO A CA 1
ATOM 515 C C . PRO A 1 67 ? -2.348 3.374 -11.176 1.00 92.06 67 PRO A C 1
ATOM 517 O O . PRO A 1 67 ? -1.997 2.668 -12.126 1.00 92.06 67 PRO A O 1
ATOM 520 N N . LYS A 1 68 ? -2.806 4.612 -11.364 1.00 90.12 68 LYS A N 1
ATOM 521 C CA . LYS A 1 68 ? -2.742 5.254 -12.681 1.00 90.12 68 LYS A CA 1
ATOM 522 C C . LYS A 1 68 ? -1.330 5.772 -12.923 1.00 90.12 68 LYS A C 1
ATOM 524 O O . LYS A 1 68 ? -0.654 6.229 -12.003 1.00 90.12 68 LYS A O 1
ATOM 529 N N . LYS A 1 69 ? -0.905 5.783 -14.188 1.00 88.75 69 LYS A N 1
ATOM 530 C CA . LYS A 1 69 ? 0.407 6.322 -14.584 1.00 88.75 69 LYS A CA 1
ATOM 531 C C . LYS A 1 69 ? 0.581 7.800 -14.213 1.00 88.75 69 LYS A C 1
ATOM 533 O O . LYS A 1 69 ? 1.695 8.222 -13.943 1.00 88.75 69 LYS A O 1
ATOM 538 N N . THR A 1 70 ? -0.506 8.569 -14.184 1.00 89.81 70 THR A N 1
ATOM 539 C CA . THR A 1 70 ? -0.512 9.972 -13.740 1.00 89.81 70 THR A CA 1
ATOM 540 C C . THR A 1 70 ? -0.273 10.119 -12.242 1.00 89.81 70 THR A C 1
ATOM 542 O O . THR A 1 70 ? 0.286 11.121 -11.811 1.00 89.81 70 THR A O 1
ATOM 545 N N . ASP A 1 71 ? -0.695 9.131 -11.453 1.00 87.88 71 ASP A N 1
ATOM 546 C CA . ASP A 1 71 ? -0.673 9.213 -9.994 1.00 87.88 71 ASP A CA 1
ATOM 547 C C . ASP A 1 71 ? 0.678 8.786 -9.426 1.00 87.88 71 ASP A C 1
ATOM 549 O O . ASP A 1 71 ? 1.071 9.308 -8.380 1.00 87.88 71 ASP A O 1
ATOM 553 N N . TRP A 1 72 ? 1.365 7.869 -10.123 1.00 92.56 72 TRP A N 1
ATOM 554 C CA . TRP A 1 72 ? 2.702 7.386 -9.782 1.00 92.56 72 TRP A CA 1
ATOM 555 C C . TRP A 1 72 ? 3.539 7.022 -11.035 1.00 92.56 72 TRP A C 1
ATOM 557 O O . TRP A 1 72 ? 3.703 5.840 -11.367 1.00 92.56 72 TRP A O 1
ATOM 567 N N . PRO A 1 73 ? 4.070 8.024 -11.764 1.00 91.56 73 PRO A N 1
ATOM 568 C CA . PRO A 1 73 ? 4.857 7.811 -12.982 1.00 91.56 73 PRO A CA 1
ATOM 569 C C . PRO A 1 73 ? 6.106 6.946 -12.766 1.00 91.56 73 PRO A C 1
ATOM 571 O O . PRO A 1 73 ? 6.409 6.074 -13.584 1.00 91.56 73 PRO A O 1
ATOM 574 N N . GLU A 1 74 ? 6.817 7.161 -11.659 1.00 91.19 74 GLU A N 1
ATOM 575 C CA . GLU A 1 74 ? 8.045 6.447 -11.309 1.00 91.19 74 GLU A CA 1
ATOM 576 C C . GLU A 1 74 ? 7.783 4.952 -11.071 1.00 91.19 74 GLU A C 1
ATOM 578 O O . GLU A 1 74 ? 8.562 4.109 -11.515 1.00 91.19 74 GLU A O 1
ATOM 583 N N . GLY A 1 75 ? 6.646 4.593 -10.464 1.00 89.44 75 GLY A N 1
ATOM 584 C CA . GLY A 1 75 ? 6.248 3.191 -10.296 1.00 89.44 75 GLY A CA 1
ATOM 585 C C . GLY A 1 75 ? 6.060 2.462 -11.625 1.00 89.44 75 GLY A C 1
ATOM 586 O O . GLY A 1 75 ? 6.462 1.306 -11.769 1.00 89.44 75 GLY A O 1
ATOM 587 N N . TYR A 1 76 ? 5.528 3.150 -12.642 1.00 92.00 76 TYR A N 1
ATOM 588 C CA . TYR A 1 76 ? 5.408 2.581 -13.986 1.00 92.00 76 TYR A CA 1
ATOM 589 C C . TYR A 1 76 ? 6.775 2.354 -14.646 1.00 92.00 76 TYR A C 1
ATOM 591 O O . TYR A 1 76 ? 6.960 1.333 -15.314 1.00 92.00 76 TYR A O 1
ATOM 599 N N . GLN A 1 77 ? 7.749 3.241 -14.425 1.00 91.56 77 GLN A N 1
ATOM 600 C CA . GLN A 1 77 ? 9.120 3.047 -14.914 1.00 91.56 77 GLN A CA 1
ATOM 601 C C . GLN A 1 77 ? 9.764 1.807 -14.278 1.00 91.56 77 GLN A C 1
ATOM 603 O O . GLN A 1 77 ? 10.268 0.945 -14.998 1.00 91.56 77 GLN A O 1
ATOM 608 N N . LEU A 1 78 ? 9.658 1.666 -12.952 1.00 91.00 78 LEU A N 1
ATOM 609 C CA . LEU A 1 78 ? 10.187 0.508 -12.224 1.00 91.00 78 LEU A CA 1
ATOM 610 C C . LEU A 1 78 ? 9.517 -0.804 -12.665 1.00 91.00 78 LEU A C 1
ATOM 612 O O . LEU A 1 78 ? 10.196 -1.788 -12.953 1.00 91.00 78 LEU A O 1
ATOM 616 N N . SER A 1 79 ? 8.186 -0.806 -12.808 1.00 90.44 79 SER A N 1
ATOM 617 C CA . SER A 1 79 ? 7.454 -1.985 -13.292 1.00 90.44 79 SER A CA 1
ATOM 618 C C . SER A 1 79 ? 7.882 -2.412 -14.698 1.00 90.44 79 SER A C 1
ATOM 620 O O . SER A 1 79 ? 8.018 -3.605 -14.960 1.00 90.44 79 SER A O 1
ATOM 622 N N . THR A 1 80 ? 8.182 -1.449 -15.577 1.00 90.75 80 THR A N 1
ATOM 623 C CA . THR A 1 80 ? 8.661 -1.723 -16.939 1.00 90.75 80 THR A CA 1
ATOM 624 C C . THR A 1 80 ? 10.043 -2.374 -16.908 1.00 90.75 80 THR A C 1
ATOM 626 O O . THR A 1 80 ? 10.260 -3.364 -17.601 1.00 90.75 80 THR A O 1
ATOM 629 N N . ALA A 1 81 ? 10.950 -1.890 -16.053 1.00 89.75 81 ALA A N 1
ATOM 630 C CA . ALA A 1 81 ? 12.279 -2.481 -15.874 1.00 89.75 81 ALA A CA 1
ATOM 631 C C . ALA A 1 81 ? 12.224 -3.939 -15.372 1.00 89.75 81 ALA A C 1
ATOM 633 O O . ALA A 1 81 ? 13.106 -4.738 -15.678 1.00 89.75 81 ALA A O 1
ATOM 634 N N . MET A 1 82 ? 11.165 -4.306 -14.642 1.00 87.56 82 MET A N 1
ATOM 635 C CA . MET A 1 82 ? 10.914 -5.674 -14.177 1.00 87.56 82 MET A CA 1
ATOM 636 C C . MET A 1 82 ? 10.051 -6.517 -15.127 1.00 87.56 82 MET A C 1
ATOM 638 O O . MET A 1 82 ? 9.740 -7.661 -14.796 1.00 87.56 82 MET A O 1
ATOM 642 N N . ASN A 1 83 ? 9.638 -5.984 -16.283 1.00 89.19 83 ASN A N 1
ATOM 643 C CA . ASN A 1 83 ? 8.635 -6.597 -17.165 1.00 89.19 83 ASN A CA 1
ATOM 644 C C . ASN A 1 83 ? 7.320 -6.961 -16.440 1.00 89.19 83 ASN A C 1
ATOM 646 O O . ASN A 1 83 ? 6.614 -7.896 -16.825 1.00 89.19 83 ASN A O 1
ATOM 650 N N . PHE A 1 84 ? 6.978 -6.219 -15.385 1.00 88.88 84 PHE A N 1
ATOM 651 C CA . PHE A 1 84 ? 5.755 -6.417 -14.621 1.00 88.88 84 PHE A CA 1
ATOM 652 C C . PHE A 1 84 ? 4.575 -5.734 -15.314 1.00 88.88 84 PHE A C 1
ATOM 654 O O . PHE A 1 84 ? 4.642 -4.565 -15.698 1.00 88.88 84 PHE A O 1
ATOM 661 N N . ARG A 1 85 ? 3.466 -6.465 -15.451 1.00 88.75 85 ARG A N 1
ATOM 662 C CA . ARG A 1 85 ? 2.215 -5.941 -16.001 1.00 88.75 85 ARG A CA 1
ATOM 663 C C . ARG A 1 85 ? 1.206 -5.750 -14.885 1.00 88.75 85 ARG A C 1
ATOM 665 O O . ARG A 1 85 ? 0.850 -6.702 -14.196 1.00 88.75 85 ARG A O 1
ATOM 672 N N . TRP A 1 86 ? 0.718 -4.524 -14.759 1.00 88.44 86 TRP A N 1
ATOM 673 C CA . TRP A 1 86 ? -0.290 -4.188 -13.770 1.00 88.44 86 TRP A CA 1
ATOM 674 C C . TRP A 1 86 ? -1.606 -4.937 -14.037 1.00 88.44 86 TRP A C 1
ATOM 676 O O . TRP A 1 86 ? -2.113 -4.878 -15.165 1.00 88.44 86 TRP A O 1
ATOM 686 N N . PRO A 1 87 ? -2.194 -5.609 -13.028 1.00 89.50 87 PRO A N 1
ATOM 687 C CA . PRO A 1 87 ? -3.574 -6.078 -13.130 1.00 89.50 87 PRO A CA 1
ATOM 688 C C . PRO A 1 87 ? -4.519 -4.885 -13.286 1.00 89.50 87 PRO A C 1
ATOM 690 O O . PRO A 1 87 ? -4.153 -3.762 -12.955 1.00 89.50 87 PRO A O 1
ATOM 693 N N . GLN A 1 88 ? -5.745 -5.113 -13.750 1.00 88.25 88 GLN A N 1
ATOM 694 C CA . GLN A 1 88 ? -6.812 -4.111 -13.689 1.00 88.25 88 GLN A CA 1
ATOM 695 C C . GLN A 1 88 ? -7.685 -4.413 -12.471 1.00 88.25 88 GLN A C 1
ATOM 697 O O . GLN A 1 88 ? -8.478 -5.352 -12.484 1.00 88.25 88 GLN A O 1
ATOM 702 N N . CYS A 1 89 ? -7.494 -3.647 -11.401 1.00 89.31 89 CYS A N 1
ATOM 703 C CA . CYS A 1 89 ? -8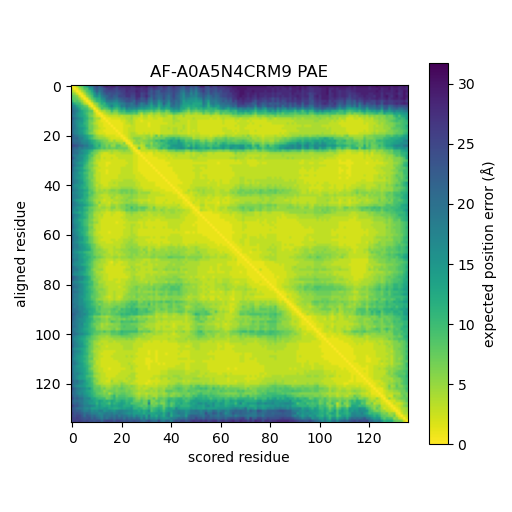.207 -3.793 -10.141 1.00 89.31 89 CYS A CA 1
ATOM 704 C C . CYS A 1 89 ? -8.875 -2.471 -9.767 1.00 89.31 89 CYS A C 1
ATOM 706 O O . CYS A 1 89 ? -8.269 -1.401 -9.866 1.00 89.31 89 CYS A O 1
ATOM 708 N N . VAL A 1 90 ? -10.119 -2.559 -9.304 1.00 87.12 90 VAL A N 1
ATOM 709 C CA . VAL A 1 90 ? -10.849 -1.424 -8.736 1.00 87.12 90 VAL A CA 1
ATOM 710 C C . VAL A 1 90 ? -10.480 -1.318 -7.252 1.00 87.12 90 VAL A C 1
ATOM 712 O O . VAL A 1 90 ? -10.403 -2.355 -6.591 1.00 87.12 90 VAL A O 1
ATOM 715 N N . PRO A 1 91 ? -10.228 -0.110 -6.718 1.00 85.00 91 PRO A N 1
ATOM 716 C CA . PRO A 1 91 ? -9.957 0.075 -5.296 1.00 85.00 91 PRO A CA 1
ATOM 717 C C . PRO A 1 91 ? -11.102 -0.450 -4.433 1.00 85.00 91 PRO A C 1
ATOM 719 O O . PRO A 1 91 ? -12.261 -0.078 -4.627 1.00 85.00 91 PRO A O 1
ATOM 722 N N . ASN A 1 92 ? -10.764 -1.266 -3.437 1.00 82.94 92 ASN A N 1
ATOM 723 C CA . ASN A 1 92 ? -11.694 -1.625 -2.381 1.00 82.94 92 ASN A CA 1
ATOM 724 C C . ASN A 1 92 ? -11.819 -0.472 -1.387 1.00 82.94 92 ASN A C 1
ATOM 726 O O . ASN A 1 92 ? -10.885 0.295 -1.138 1.00 82.94 92 ASN A O 1
ATOM 730 N N . ASN A 1 93 ? -12.987 -0.366 -0.763 1.00 83.56 93 ASN A N 1
ATOM 731 C CA . ASN A 1 93 ? -13.163 0.592 0.311 1.00 83.56 93 ASN A CA 1
ATOM 732 C C . ASN A 1 93 ? -12.448 0.075 1.568 1.00 83.56 93 ASN A C 1
ATOM 734 O O . ASN A 1 93 ? -12.878 -0.902 2.169 1.00 83.56 93 ASN A O 1
ATOM 738 N N . LEU A 1 94 ? -11.377 0.740 2.009 1.00 84.81 94 LEU A N 1
ATOM 739 C CA . LEU A 1 94 ? -10.664 0.353 3.235 1.00 84.81 94 LEU A CA 1
ATOM 740 C C . LEU A 1 94 ? -11.606 0.230 4.445 1.00 84.81 94 LEU A C 1
ATOM 742 O O . LEU A 1 94 ? -11.415 -0.657 5.271 1.00 84.81 94 LEU A O 1
ATOM 746 N N . LYS A 1 95 ? -12.685 1.024 4.510 1.00 84.38 95 LYS A N 1
ATOM 747 C CA . LYS A 1 95 ? -13.698 0.923 5.572 1.00 84.38 95 LYS A CA 1
ATOM 748 C C . LYS A 1 95 ? -14.360 -0.457 5.635 1.00 84.38 95 LYS A C 1
ATOM 750 O O . LYS A 1 95 ? -14.706 -0.899 6.722 1.00 84.38 95 LYS A O 1
ATOM 755 N N . THR A 1 96 ? -14.527 -1.154 4.508 1.00 86.06 96 THR A N 1
ATOM 756 C CA . THR A 1 96 ? -15.103 -2.510 4.508 1.00 86.06 96 THR A CA 1
ATOM 757 C C . THR A 1 96 ? -14.107 -3.555 4.998 1.00 86.06 96 THR A C 1
ATOM 759 O O . THR A 1 96 ? -14.523 -4.598 5.490 1.00 86.06 96 THR A O 1
ATOM 762 N N . LEU A 1 97 ? -12.802 -3.289 4.876 1.00 83.75 97 LEU A N 1
ATOM 763 C CA . LEU A 1 97 ? -11.748 -4.164 5.396 1.00 83.75 97 LEU A CA 1
ATOM 764 C C . LEU A 1 97 ? -11.546 -3.970 6.901 1.00 83.75 97 LEU A C 1
ATOM 766 O O . LEU A 1 97 ? -11.330 -4.944 7.614 1.00 83.75 97 LEU A O 1
ATOM 770 N N . ILE A 1 98 ? -11.657 -2.731 7.384 1.00 85.88 98 ILE A N 1
ATOM 771 C CA . ILE A 1 98 ? -11.531 -2.364 8.801 1.00 85.88 98 ILE A CA 1
ATOM 772 C C . ILE A 1 98 ? -12.818 -1.696 9.317 1.00 85.88 98 ILE A C 1
ATOM 774 O O . ILE A 1 98 ? -12.818 -0.506 9.637 1.00 85.88 98 ILE A O 1
ATOM 778 N N . PRO A 1 99 ? -13.937 -2.441 9.427 1.00 84.94 99 PRO A N 1
ATOM 779 C CA . PRO A 1 99 ? -15.242 -1.866 9.776 1.00 84.94 99 PRO A CA 1
ATOM 780 C C . PRO A 1 99 ? -15.265 -1.220 11.166 1.00 84.94 99 PRO 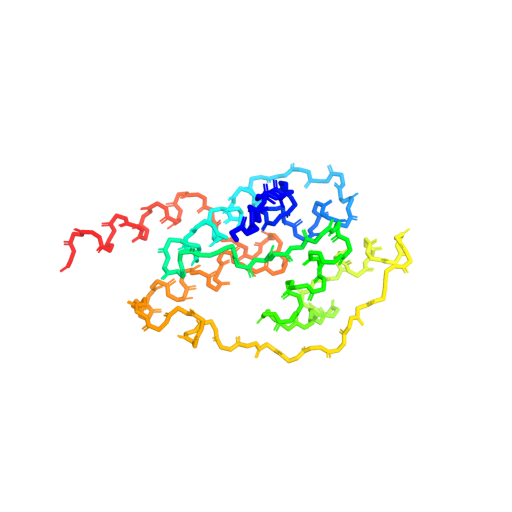A C 1
ATOM 782 O O . PRO A 1 99 ? -15.972 -0.235 11.372 1.00 84.94 99 PRO A O 1
ATOM 785 N N . ASN A 1 100 ? -14.447 -1.735 12.088 1.00 84.25 100 ASN A N 1
ATOM 786 C CA . ASN A 1 100 ? -14.360 -1.279 13.476 1.00 84.25 100 ASN A CA 1
ATOM 787 C C . ASN A 1 100 ? -13.489 -0.024 13.660 1.00 84.25 100 ASN A C 1
ATOM 789 O O . ASN A 1 100 ? -13.448 0.531 14.753 1.00 84.25 100 ASN A O 1
ATOM 793 N N . ALA A 1 101 ? -12.760 0.411 12.629 1.00 86.12 101 ALA A N 1
ATOM 794 C CA . ALA A 1 101 ? -11.922 1.603 12.712 1.00 86.12 101 ALA A CA 1
ATOM 795 C C . ALA A 1 101 ? -12.764 2.878 12.573 1.00 86.12 101 ALA A C 1
ATOM 797 O O . ALA A 1 101 ? -13.755 2.890 11.838 1.00 86.12 101 ALA A O 1
ATOM 798 N N . SER A 1 102 ? -12.361 3.968 13.228 1.00 88.25 102 SER A N 1
ATOM 799 C CA . SER A 1 102 ? -12.988 5.283 13.049 1.00 88.25 102 SER A CA 1
ATOM 800 C C . SER A 1 102 ? -12.770 5.826 11.627 1.00 88.25 102 SER A C 1
ATOM 802 O O . SER A 1 102 ? -11.941 5.320 10.866 1.00 88.25 102 SER A O 1
ATOM 804 N N . SER A 1 103 ? -13.547 6.832 11.223 1.00 87.88 103 SER A N 1
ATOM 805 C CA . SER A 1 103 ? -13.381 7.516 9.929 1.00 87.88 103 SER A CA 1
ATOM 806 C C . SER A 1 103 ? -11.975 8.096 9.768 1.00 87.88 103 SER A C 1
ATOM 808 O O . SER A 1 103 ? -11.380 8.002 8.695 1.00 87.88 103 SER A O 1
ATOM 810 N N . GLU A 1 104 ? -11.435 8.628 10.856 1.00 87.38 104 GLU A N 1
ATOM 811 C CA . GLU A 1 104 ? -10.131 9.273 10.949 1.00 87.38 104 GLU A CA 1
ATOM 812 C C . GLU A 1 104 ? -9.021 8.229 10.803 1.00 87.38 104 GLU A C 1
ATOM 814 O O . GLU A 1 104 ? -8.123 8.402 9.984 1.00 87.38 104 GLU A O 1
ATOM 819 N N . ALA A 1 105 ? -9.147 7.084 11.485 1.00 86.88 105 ALA A N 1
ATOM 820 C CA . ALA A 1 105 ? -8.214 5.968 11.357 1.00 86.88 105 ALA A CA 1
ATOM 821 C C . ALA A 1 105 ? -8.182 5.393 9.929 1.00 86.88 105 ALA A C 1
ATOM 823 O O . ALA A 1 105 ? -7.115 5.069 9.410 1.00 86.88 105 ALA A O 1
ATOM 824 N N . VAL A 1 106 ? -9.341 5.295 9.265 1.00 90.44 106 VAL A N 1
ATOM 825 C CA . VAL A 1 106 ? -9.424 4.861 7.859 1.00 90.44 106 VAL A CA 1
ATOM 826 C C . VAL A 1 106 ? -8.766 5.877 6.926 1.00 90.44 106 VAL A C 1
ATOM 828 O O . VAL A 1 106 ? -8.109 5.479 5.963 1.00 90.44 106 VAL A O 1
ATOM 831 N N . GLN A 1 107 ? -8.933 7.172 7.196 1.00 90.56 107 GLN A N 1
ATOM 832 C CA . GLN A 1 107 ? -8.309 8.227 6.404 1.00 90.56 107 GLN A CA 1
ATOM 833 C C . GLN A 1 107 ? -6.788 8.231 6.585 1.00 90.56 107 GLN A C 1
ATOM 835 O O . GLN A 1 107 ? -6.072 8.187 5.588 1.00 90.56 107 GLN A O 1
ATOM 840 N N . LEU A 1 108 ? -6.294 8.155 7.825 1.00 90.62 108 LEU A N 1
ATOM 841 C CA . LEU A 1 108 ? -4.865 8.019 8.101 1.00 90.62 108 LEU A CA 1
ATOM 842 C C . LEU A 1 108 ? -4.285 6.789 7.390 1.00 90.62 108 LEU A C 1
ATOM 844 O O . LEU A 1 108 ? -3.262 6.892 6.715 1.00 90.62 108 LEU A O 1
ATOM 848 N N . LEU A 1 109 ? -4.960 5.638 7.477 1.00 91.50 109 LEU A N 1
ATOM 849 C CA . LEU A 1 109 ? -4.521 4.424 6.793 1.00 91.50 109 LEU A CA 1
ATOM 850 C C . LEU A 1 109 ? -4.442 4.622 5.270 1.00 91.50 109 LEU A C 1
ATOM 852 O O . LEU A 1 109 ? -3.483 4.177 4.641 1.00 91.50 109 LEU A O 1
ATOM 856 N N . ARG A 1 110 ? -5.426 5.305 4.672 1.00 91.38 110 ARG A N 1
ATOM 857 C CA . ARG A 1 110 ? -5.423 5.639 3.240 1.00 91.38 110 ARG A CA 1
ATOM 858 C C . ARG A 1 110 ? -4.227 6.515 2.866 1.00 91.38 110 ARG A C 1
ATOM 860 O O . ARG A 1 110 ? -3.625 6.288 1.821 1.00 91.38 110 ARG A O 1
ATOM 867 N N . ASP A 1 111 ? -3.879 7.481 3.707 1.00 92.06 111 ASP A N 1
ATOM 868 C CA . ASP A 1 111 ? -2.764 8.400 3.463 1.00 92.06 111 ASP A CA 1
ATOM 869 C C . ASP A 1 111 ? -1.4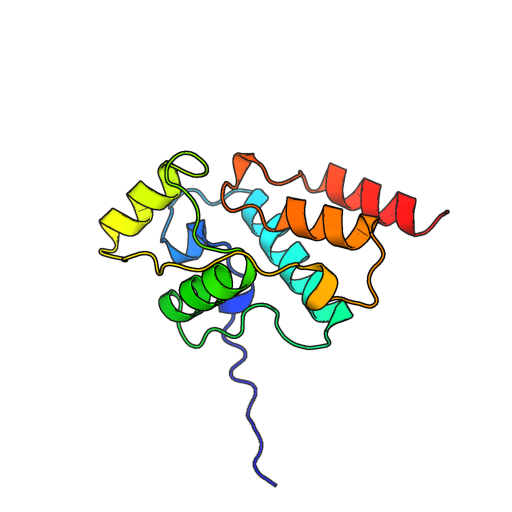02 7.702 3.619 1.00 92.06 111 ASP A C 1
ATOM 871 O O . ASP A 1 111 ? -0.473 7.952 2.850 1.00 92.06 111 ASP A O 1
ATOM 875 N N . MET A 1 112 ? -1.288 6.757 4.554 1.00 92.25 112 MET A N 1
ATOM 876 C CA . MET A 1 112 ? -0.081 5.940 4.737 1.00 92.25 112 MET A CA 1
ATOM 877 C C . MET A 1 112 ? 0.124 4.919 3.609 1.00 92.25 112 MET A C 1
ATOM 879 O O . MET A 1 112 ? 1.262 4.637 3.233 1.00 92.25 112 MET A O 1
ATOM 883 N N . LEU A 1 113 ? -0.965 4.390 3.041 1.00 93.19 113 LEU A N 1
ATOM 884 C CA . LEU A 1 113 ? -0.953 3.398 1.961 1.00 93.19 113 LEU A CA 1
ATOM 885 C C . LEU A 1 113 ? -1.028 4.024 0.555 1.00 93.19 113 LEU A C 1
ATOM 887 O O . LEU A 1 113 ? -1.518 3.400 -0.386 1.00 93.19 113 LEU A O 1
ATOM 891 N N . GLN A 1 114 ? -0.535 5.250 0.374 1.00 93.69 114 GLN A N 1
ATOM 892 C CA . GLN A 1 114 ? -0.439 5.862 -0.955 1.00 93.69 114 GLN A CA 1
ATOM 893 C C . GLN A 1 114 ? 0.617 5.161 -1.825 1.00 93.69 114 GLN A C 1
ATOM 895 O O . GLN A 1 114 ? 1.705 4.807 -1.356 1.00 93.69 114 GLN A O 1
ATOM 900 N N . TRP A 1 115 ? 0.309 4.998 -3.116 1.00 92.31 115 TRP A N 1
ATOM 901 C CA . TRP A 1 115 ? 1.221 4.402 -4.102 1.00 92.31 115 TRP A CA 1
ATOM 902 C C . TRP A 1 115 ? 2.506 5.213 -4.266 1.00 92.31 115 TRP A C 1
ATOM 904 O O . TRP A 1 115 ? 3.598 4.656 -4.201 1.00 92.31 115 TRP A O 1
ATOM 914 N N . ASP A 1 116 ? 2.370 6.528 -4.442 1.00 91.31 116 ASP A N 1
ATOM 915 C CA . ASP A 1 116 ? 3.507 7.437 -4.541 1.00 91.31 116 ASP A CA 1
ATOM 916 C C . ASP A 1 116 ? 4.088 7.706 -3.140 1.00 91.31 116 ASP A C 1
ATOM 918 O O . ASP A 1 116 ? 3.394 8.293 -2.300 1.00 91.31 116 ASP A O 1
ATOM 922 N N . PRO A 1 117 ? 5.353 7.330 -2.866 1.00 90.94 117 PRO A N 1
ATOM 923 C CA . PRO A 1 117 ? 5.980 7.571 -1.569 1.00 90.94 117 PRO A CA 1
ATOM 924 C C . PRO A 1 117 ? 6.050 9.059 -1.206 1.00 90.94 117 PRO A C 1
ATOM 926 O O . PRO A 1 117 ? 6.044 9.387 -0.023 1.00 90.94 117 PRO A O 1
ATOM 929 N N . LYS A 1 118 ? 6.062 9.971 -2.190 1.00 89.62 118 LYS A N 1
ATOM 930 C CA . LYS A 1 118 ? 6.086 11.425 -1.952 1.00 89.62 118 LYS A CA 1
ATOM 931 C C . LYS A 1 118 ? 4.767 11.957 -1.387 1.00 89.62 118 LYS A C 1
ATOM 933 O O . LYS A 1 118 ? 4.750 13.039 -0.811 1.00 89.62 118 LYS A O 1
ATOM 938 N N . LYS A 1 119 ? 3.667 11.217 -1.565 1.00 90.12 119 LYS A N 1
ATOM 939 C CA . LYS A 1 119 ? 2.332 11.581 -1.064 1.00 90.12 119 LYS A CA 1
ATOM 940 C C . LYS A 1 119 ? 2.040 11.006 0.322 1.00 90.12 119 LYS A C 1
ATOM 942 O O . LYS A 1 119 ? 1.008 11.340 0.896 1.00 90.12 119 LYS A O 1
ATOM 947 N N . ARG A 1 120 ? 2.913 10.144 0.855 1.00 92.88 120 ARG A N 1
ATOM 948 C CA . ARG A 1 120 ? 2.750 9.579 2.200 1.00 92.88 120 ARG A CA 1
ATOM 949 C C . ARG A 1 120 ? 3.089 10.632 3.264 1.00 92.88 120 ARG A C 1
ATOM 951 O O . ARG A 1 120 ? 4.014 11.421 3.058 1.00 92.88 120 ARG A O 1
ATOM 958 N N . PRO A 1 121 ? 2.382 10.646 4.408 1.00 91.19 121 PRO A N 1
ATOM 959 C CA . PRO A 1 121 ? 2.707 11.536 5.513 1.00 91.19 121 PRO A CA 1
ATOM 960 C C . PRO A 1 121 ? 4.067 11.179 6.118 1.00 91.19 121 PRO A C 1
ATOM 962 O O . PRO A 1 121 ? 4.530 10.044 6.052 1.00 91.19 121 PRO A O 1
ATOM 965 N N . THR A 1 122 ? 4.703 12.151 6.757 1.00 88.69 122 THR A N 1
ATOM 966 C CA . THR A 1 122 ? 5.929 11.935 7.535 1.00 88.69 122 THR A CA 1
ATOM 967 C C . THR A 1 122 ? 5.623 11.269 8.877 1.00 88.69 122 THR A C 1
ATOM 969 O O . THR A 1 122 ? 4.509 11.367 9.395 1.00 88.69 122 THR A O 1
ATOM 972 N N . ALA A 1 123 ? 6.631 10.645 9.494 1.00 83.12 123 ALA A N 1
ATOM 973 C CA . ALA A 1 123 ? 6.478 10.006 10.803 1.00 83.12 123 ALA A CA 1
ATOM 974 C C . ALA A 1 123 ? 5.933 10.979 11.864 1.00 83.12 123 ALA A C 1
ATOM 976 O O . ALA A 1 123 ? 5.046 10.620 12.631 1.00 83.12 123 ALA A O 1
ATOM 977 N N . SER A 1 124 ? 6.389 12.235 11.854 1.00 80.88 124 SER A N 1
ATOM 978 C CA . SER A 1 124 ? 5.900 13.273 12.768 1.00 80.88 124 SER A CA 1
ATOM 979 C C . SER A 1 124 ? 4.406 13.566 12.589 1.00 80.88 124 SER A C 1
ATOM 981 O O . SER A 1 124 ? 3.696 13.746 13.575 1.00 80.88 124 SER A O 1
ATOM 983 N N . GLN A 1 125 ? 3.911 13.576 11.346 1.00 80.38 125 GLN A N 1
ATOM 984 C CA . GLN A 1 125 ? 2.487 13.781 11.049 1.00 80.38 125 GLN A CA 1
ATOM 985 C C . GLN A 1 125 ? 1.637 12.589 11.506 1.00 80.38 125 GLN A C 1
ATOM 987 O O . GLN A 1 125 ? 0.556 12.782 12.058 1.00 80.38 125 GLN A O 1
ATOM 992 N N . VAL A 1 126 ? 2.146 11.366 11.329 1.00 81.19 126 VAL A N 1
ATOM 993 C CA . VAL A 1 126 ? 1.482 10.139 11.791 1.00 81.19 126 VAL A CA 1
ATOM 994 C C . VAL A 1 126 ? 1.410 10.100 13.322 1.00 81.19 126 VAL A C 1
ATOM 996 O O . VAL A 1 126 ? 0.333 9.887 13.875 1.00 81.19 126 VAL A O 1
ATOM 999 N N . SER A 1 127 ? 2.518 10.370 14.019 1.00 73.88 127 SER A N 1
ATOM 1000 C CA . SER A 1 127 ? 2.569 10.387 15.489 1.00 73.88 127 SER A CA 1
ATOM 1001 C C . SER A 1 127 ? 1.624 11.419 16.100 1.00 73.88 127 SER A C 1
ATOM 1003 O O . SER A 1 127 ? 0.955 11.125 17.089 1.00 73.88 127 SER A O 1
ATOM 1005 N N . LEU A 1 128 ? 1.523 12.608 15.498 1.00 72.06 128 LEU A N 1
ATOM 1006 C CA . LEU A 1 128 ? 0.578 13.632 15.942 1.00 72.06 128 LEU A CA 1
ATOM 1007 C C . LEU A 1 128 ? -0.873 13.150 15.816 1.00 72.06 128 LEU A C 1
ATOM 1009 O O . LEU A 1 128 ? -1.669 13.372 16.724 1.00 72.06 128 LEU A O 1
ATOM 1013 N N . HIS A 1 129 ? -1.209 12.457 14.726 1.00 69.12 129 HIS A N 1
ATOM 1014 C CA . HIS A 1 129 ? -2.545 11.899 14.539 1.00 69.12 129 HIS A CA 1
ATOM 1015 C C . HIS A 1 129 ? -2.862 10.818 15.583 1.00 69.12 129 HIS A C 1
ATOM 1017 O O . HIS A 1 129 ? -3.924 10.861 16.195 1.00 69.12 129 HIS A O 1
ATOM 1023 N N . PHE A 1 130 ? -1.930 9.894 15.853 1.00 70.19 130 PHE A N 1
ATOM 1024 C CA . PHE A 1 130 ? -2.097 8.895 16.918 1.00 70.19 130 PHE A CA 1
ATOM 1025 C C . PHE A 1 130 ? -2.278 9.533 18.297 1.00 70.19 130 PHE A C 1
ATOM 1027 O O . PHE A 1 130 ? -3.125 9.088 19.069 1.00 70.19 130 PHE A O 1
ATOM 1034 N N . PHE A 1 131 ? -1.510 10.581 18.598 1.00 60.72 131 PHE A N 1
ATOM 1035 C CA . PHE A 1 131 ? -1.620 11.303 19.861 1.00 60.72 131 PHE A CA 1
ATOM 1036 C C . PHE A 1 131 ? -2.982 11.996 20.006 1.00 60.72 131 PHE A C 1
ATOM 1038 O O . PHE A 1 131 ? -3.640 11.844 21.031 1.00 60.72 131 PHE A O 1
ATOM 1045 N N . LEU A 1 132 ? -3.446 12.689 18.961 1.00 59.69 132 LEU A N 1
ATOM 1046 C CA . LEU A 1 132 ? -4.757 13.349 18.950 1.00 59.69 132 LEU A CA 1
ATOM 1047 C C . LEU A 1 132 ? -5.924 12.357 19.085 1.00 59.69 132 LEU A C 1
ATOM 1049 O O . LEU A 1 132 ? -6.931 12.696 19.693 1.00 59.69 132 LEU A O 1
ATOM 1053 N N . MET A 1 133 ? -5.784 11.133 18.568 1.00 59.47 133 MET A N 1
ATOM 1054 C CA . MET A 1 133 ? -6.794 10.070 18.679 1.00 59.47 133 MET A CA 1
ATOM 1055 C C . MET A 1 133 ? -6.873 9.418 20.069 1.00 59.47 133 MET A C 1
ATOM 1057 O O . MET A 1 133 ? -7.852 8.737 20.351 1.00 59.47 133 MET A O 1
ATOM 1061 N N . HIS A 1 134 ? -5.852 9.566 20.920 1.00 53.50 134 HIS A N 1
ATOM 1062 C CA . HIS A 1 134 ? -5.825 8.954 22.258 1.00 53.50 134 HIS A CA 1
ATOM 1063 C C . HIS A 1 134 ? -6.265 9.915 23.378 1.00 53.50 134 HIS A C 1
ATOM 1065 O O . HIS A 1 134 ? -6.460 9.479 24.509 1.00 53.50 134 HIS A O 1
ATOM 1071 N N . PHE A 1 135 ? -6.400 11.212 23.079 1.00 45.38 135 PHE A N 1
ATOM 1072 C CA . PHE A 1 135 ? -6.669 12.276 24.058 1.00 45.38 135 PHE A CA 1
ATOM 1073 C C . PHE A 1 135 ? -7.948 13.091 23.784 1.00 45.38 135 PHE A C 1
ATOM 1075 O O . PHE A 1 135 ? -8.160 14.119 24.427 1.00 45.38 135 PHE A O 1
ATOM 1082 N N . LEU A 1 136 ? -8.806 12.634 22.870 1.00 41.25 136 LEU A N 1
ATOM 1083 C CA . LEU A 1 136 ? -10.151 13.168 22.618 1.00 41.25 136 LEU A CA 1
ATOM 1084 C C . LEU A 1 136 ? -11.176 12.041 22.745 1.00 41.25 136 LEU A 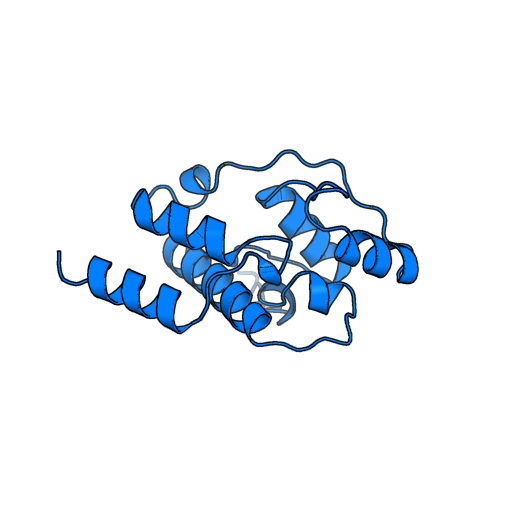C 1
ATOM 1086 O O . LEU A 1 136 ? -12.259 12.314 23.304 1.00 41.25 136 LEU A O 1
#